Protein AF-A0A450W042-F1 (afdb_monomer_lite)

Foldseek 3Di:
DDDPDADFDQDPVRHTDPPRDDPPVDDDDPPADWDWDADPPGDIDTHHPVVVVVVVCVVCVPPDPVDDPPVVVVVVVVVVVVVVVVVD

Organism: NCBI:txid2126335

Radius of gyration: 20.65 Å; chains: 1; bounding box: 47×34×45 Å

Structure (mmCIF, N/CA/C/O backbone):
data_AF-A0A450W042-F1
#
_entry.id   AF-A0A450W042-F1
#
loop_
_atom_site.group_PDB
_atom_site.id
_atom_site.type_symbol
_atom_site.label_atom_id
_atom_site.label_alt_id
_atom_site.label_comp_id
_atom_site.label_asym_id
_atom_site.label_entity_id
_atom_site.label_seq_id
_atom_site.pdbx_PDB_ins_code
_atom_site.Cartn_x
_atom_site.Cartn_y
_a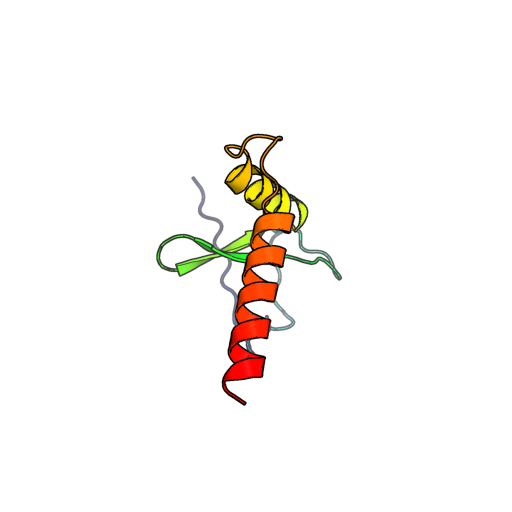tom_site.Cartn_z
_atom_site.occupancy
_atom_site.B_iso_or_equiv
_atom_site.auth_seq_id
_atom_site.auth_comp_id
_atom_site.auth_asym_id
_atom_site.auth_atom_id
_atom_site.pdbx_PDB_model_num
ATOM 1 N N . MET A 1 1 ? 13.022 10.231 -25.905 1.00 38.81 1 MET A N 1
ATOM 2 C CA . MET A 1 1 ? 12.472 9.403 -24.810 1.00 38.81 1 MET A CA 1
ATOM 3 C C . MET A 1 1 ? 12.032 8.086 -25.432 1.00 38.81 1 MET A C 1
ATOM 5 O O . MET A 1 1 ? 10.966 8.047 -26.029 1.00 38.81 1 MET A O 1
ATOM 9 N N . ALA A 1 2 ? 12.896 7.067 -25.448 1.00 42.84 2 ALA A N 1
ATOM 10 C CA . ALA A 1 2 ? 12.560 5.789 -26.077 1.00 42.84 2 ALA A CA 1
ATOM 11 C C . ALA A 1 2 ? 11.492 5.080 -25.234 1.00 42.84 2 ALA A C 1
ATOM 13 O O . ALA A 1 2 ? 11.678 4.859 -24.038 1.00 42.84 2 ALA A O 1
ATOM 14 N N . MET A 1 3 ? 10.347 4.794 -25.847 1.00 46.03 3 MET A N 1
ATOM 15 C CA . MET A 1 3 ? 9.234 4.121 -25.193 1.00 46.03 3 MET A CA 1
ATOM 16 C C . MET A 1 3 ? 9.480 2.613 -25.301 1.00 46.03 3 MET A C 1
ATOM 18 O O . MET A 1 3 ? 9.098 1.987 -26.283 1.00 46.03 3 MET A O 1
ATOM 22 N N . ASN A 1 4 ? 10.175 2.039 -24.316 1.00 60.72 4 ASN A N 1
ATOM 23 C CA . ASN A 1 4 ? 10.381 0.591 -24.220 1.00 60.72 4 ASN A CA 1
ATOM 24 C C . ASN A 1 4 ? 9.081 -0.074 -23.735 1.00 60.72 4 ASN A C 1
ATOM 26 O O . ASN A 1 4 ? 8.933 -0.398 -22.558 1.00 60.72 4 ASN A O 1
ATOM 30 N N . SER A 1 5 ? 8.106 -0.226 -24.631 1.00 60.97 5 SER A N 1
ATOM 31 C CA . SER A 1 5 ? 6.898 -1.017 -24.389 1.00 60.97 5 SER A CA 1
ATOM 32 C C . SER A 1 5 ? 7.164 -2.491 -24.687 1.00 60.97 5 SER A C 1
ATOM 34 O O . SER A 1 5 ? 7.699 -2.813 -25.745 1.00 60.97 5 SER A O 1
ATOM 36 N N . ILE A 1 6 ? 6.757 -3.379 -23.783 1.00 65.88 6 ILE A N 1
ATOM 37 C CA . ILE A 1 6 ? 6.802 -4.830 -23.986 1.00 65.88 6 ILE A CA 1
ATOM 38 C C . ILE A 1 6 ? 5.365 -5.301 -24.186 1.00 65.88 6 ILE A C 1
ATOM 40 O O . ILE A 1 6 ? 4.502 -5.017 -23.353 1.00 65.88 6 ILE A O 1
ATOM 44 N N . GLU A 1 7 ? 5.101 -5.996 -25.290 1.00 66.88 7 GLU A N 1
ATOM 45 C CA . GLU A 1 7 ? 3.813 -6.649 -25.505 1.00 66.88 7 GLU A CA 1
ATOM 46 C C . GLU A 1 7 ? 3.779 -7.956 -24.710 1.00 66.88 7 GLU A C 1
ATOM 48 O O . GLU A 1 7 ? 4.640 -8.822 -24.860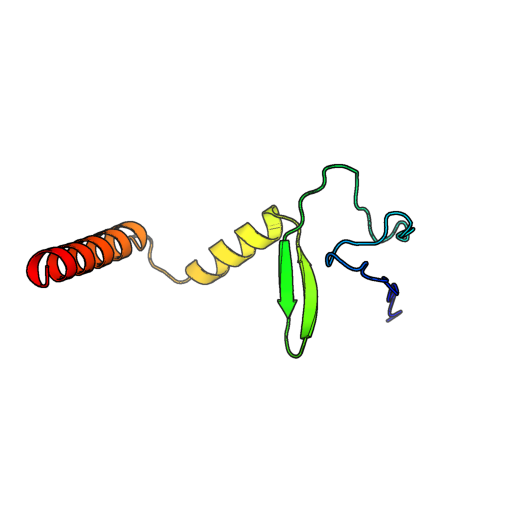 1.00 66.88 7 GLU A O 1
ATOM 53 N N . ILE A 1 8 ? 2.783 -8.086 -23.840 1.00 70.06 8 ILE A N 1
ATOM 54 C CA . ILE A 1 8 ? 2.612 -9.240 -22.967 1.00 70.06 8 ILE A CA 1
ATOM 55 C C . ILE A 1 8 ? 1.263 -9.871 -23.289 1.00 70.06 8 ILE A C 1
ATOM 57 O O . ILE A 1 8 ? 0.227 -9.210 -23.206 1.00 70.06 8 ILE A O 1
ATOM 61 N N . ARG A 1 9 ? 1.262 -11.166 -23.615 1.00 69.25 9 ARG A N 1
ATOM 62 C CA . ARG A 1 9 ? 0.027 -11.938 -23.783 1.00 69.25 9 ARG A CA 1
ATOM 63 C C . ARG A 1 9 ? -0.374 -12.577 -22.462 1.00 69.25 9 ARG A C 1
ATOM 65 O O . ARG A 1 9 ? 0.415 -13.271 -21.823 1.00 69.25 9 ARG A O 1
ATOM 72 N N . ILE A 1 10 ? -1.619 -12.335 -22.074 1.00 70.75 10 ILE A N 1
ATOM 73 C CA . ILE A 1 10 ? -2.217 -12.884 -20.863 1.00 70.75 10 ILE A CA 1
ATOM 74 C C . ILE A 1 10 ? -2.960 -14.173 -21.236 1.00 70.75 10 ILE A C 1
ATOM 76 O O . ILE A 1 10 ? -3.781 -14.173 -22.153 1.00 70.75 10 ILE A O 1
ATOM 80 N N . GLY A 1 11 ? -2.660 -15.271 -20.541 1.00 71.62 11 GLY A N 1
ATOM 81 C CA . GLY A 1 11 ? -3.327 -16.560 -20.732 1.00 71.62 11 GLY A CA 1
ATOM 82 C C . GLY A 1 11 ? -4.758 -16.583 -20.180 1.00 71.62 11 GLY A C 1
ATOM 83 O O . GLY A 1 11 ? -5.205 -15.657 -19.502 1.00 71.62 11 GLY A O 1
ATOM 84 N N . ALA A 1 12 ? -5.477 -17.685 -20.415 1.00 72.81 12 ALA A N 1
ATOM 85 C CA . ALA A 1 12 ? -6.897 -17.829 -20.061 1.00 72.81 12 ALA A CA 1
ATOM 86 C C . ALA A 1 12 ? -7.215 -17.570 -18.572 1.00 72.81 12 ALA A C 1
ATOM 88 O O . ALA A 1 12 ? -8.311 -17.128 -18.239 1.00 72.81 12 ALA A O 1
ATOM 89 N N . GLN A 1 13 ? -6.250 -17.794 -17.675 1.00 75.69 13 GLN A N 1
ATOM 90 C CA . GLN A 1 13 ? -6.409 -17.609 -16.228 1.00 75.69 13 GLN A CA 1
ATOM 91 C C . GLN A 1 13 ? -5.904 -16.252 -15.711 1.00 75.69 13 GLN A C 1
ATOM 93 O O . GLN A 1 13 ? -5.647 -16.108 -14.519 1.00 75.69 13 GLN A O 1
ATOM 98 N N . LYS A 1 14 ? -5.723 -15.253 -16.586 1.00 69.25 14 LYS A N 1
ATOM 99 C CA . LYS A 1 14 ? -5.117 -13.951 -16.238 1.00 69.25 14 LYS A CA 1
ATOM 100 C C . LYS A 1 14 ? -3.674 -14.040 -15.721 1.00 69.25 14 LYS A C 1
ATOM 102 O O . LYS A 1 14 ? -3.188 -13.121 -15.067 1.00 69.25 14 LYS A O 1
ATOM 107 N N . GLN A 1 15 ? -2.994 -15.135 -16.033 1.00 71.19 15 GLN A N 1
ATOM 108 C CA . GLN A 1 15 ? -1.579 -15.334 -15.745 1.00 71.19 15 GLN A CA 1
ATOM 109 C C . GLN A 1 15 ? -0.752 -14.870 -16.945 1.00 71.19 15 GLN A C 1
ATOM 111 O O . GLN A 1 15 ? -1.222 -14.910 -18.088 1.00 71.19 15 GLN A O 1
ATOM 116 N N . LEU A 1 16 ? 0.472 -14.413 -16.688 1.00 69.19 16 LEU A N 1
ATOM 117 C CA . LEU A 1 16 ? 1.449 -14.213 -17.754 1.00 69.19 16 LEU A CA 1
ATOM 118 C C . LEU A 1 16 ? 1.714 -15.574 -18.398 1.00 69.19 16 LEU A C 1
ATOM 120 O O . LEU A 1 16 ? 1.871 -16.556 -17.679 1.00 69.19 16 LEU A O 1
ATOM 124 N N . ALA A 1 17 ? 1.718 -15.651 -19.729 1.00 65.81 17 ALA A N 1
ATOM 125 C CA . ALA A 1 17 ? 2.146 -16.879 -20.387 1.00 65.81 17 ALA A CA 1
ATOM 126 C C . ALA A 1 17 ? 3.587 -17.208 -19.955 1.00 65.81 17 ALA A C 1
ATOM 128 O O . ALA A 1 17 ? 4.421 -16.305 -19.880 1.00 65.81 17 ALA A O 1
ATOM 129 N N . ASP A 1 18 ? 3.887 -18.486 -19.723 1.00 57.22 18 ASP A N 1
ATOM 130 C CA . ASP A 1 18 ? 5.180 -18.953 -19.188 1.00 57.22 18 ASP A CA 1
ATOM 131 C C . ASP A 1 18 ? 6.398 -18.562 -20.054 1.00 57.22 18 ASP A C 1
ATOM 133 O O . ASP A 1 18 ? 7.543 -18.689 -19.632 1.00 57.22 18 ASP A O 1
ATOM 137 N N . SER A 1 19 ? 6.172 -18.076 -21.280 1.00 58.03 19 SER A N 1
ATOM 138 C CA . SER A 1 19 ? 7.200 -17.716 -22.266 1.00 58.03 19 SER A CA 1
ATOM 139 C C . SER A 1 19 ? 7.278 -16.214 -22.565 1.00 58.03 19 SER A C 1
ATOM 141 O O . SER A 1 19 ? 7.469 -15.815 -23.714 1.00 58.03 19 SER A O 1
ATOM 143 N N . VAL A 1 20 ? 7.130 -15.354 -21.556 1.00 65.75 20 VAL A N 1
ATOM 144 C CA . VAL A 1 20 ? 7.438 -13.924 -21.711 1.00 65.75 20 VAL A CA 1
ATOM 145 C C . VAL A 1 20 ? 8.924 -13.700 -21.432 1.00 65.75 20 VAL A C 1
ATOM 147 O O . VAL A 1 20 ? 9.360 -13.698 -20.284 1.00 65.75 20 VAL A O 1
ATOM 150 N N . VAL A 1 21 ? 9.710 -13.484 -22.489 1.00 68.00 21 VAL A N 1
ATOM 151 C CA . VAL A 1 21 ? 11.100 -13.028 -22.353 1.00 68.00 21 VAL A CA 1
ATOM 152 C C . VAL A 1 21 ? 11.083 -11.522 -22.120 1.00 68.00 21 VAL A C 1
ATOM 154 O O . VAL A 1 21 ? 10.814 -10.739 -23.032 1.00 68.00 21 VAL A O 1
ATOM 157 N N . LEU A 1 22 ? 11.343 -11.114 -20.880 1.00 72.31 22 LEU A N 1
ATOM 158 C CA . LEU A 1 22 ? 11.448 -9.706 -20.520 1.00 72.31 22 LEU A CA 1
ATOM 159 C C . LEU A 1 22 ? 12.854 -9.184 -20.877 1.00 72.31 22 LEU A C 1
ATOM 161 O O . LEU A 1 22 ? 13.843 -9.885 -20.658 1.00 72.31 22 LEU A O 1
ATOM 165 N N . PRO A 1 23 ? 12.984 -7.965 -21.434 1.00 71.06 23 PRO A N 1
ATOM 166 C CA . PRO A 1 23 ? 14.278 -7.327 -21.648 1.00 71.06 23 PRO A CA 1
ATOM 167 C C . PRO A 1 23 ? 15.040 -7.172 -20.329 1.00 71.06 23 PRO A C 1
ATOM 169 O O . PRO A 1 23 ? 14.425 -6.976 -19.285 1.00 71.06 23 PRO A O 1
ATOM 172 N N . GLN A 1 24 ? 16.375 -7.119 -20.380 1.00 70.12 24 GLN A N 1
ATOM 173 C CA . GLN A 1 24 ? 17.217 -6.884 -19.191 1.00 70.12 24 GLN A CA 1
ATOM 174 C C . GLN A 1 24 ? 16.842 -5.613 -18.409 1.00 70.12 24 GLN A C 1
ATOM 176 O O . GLN A 1 24 ? 17.026 -5.548 -17.199 1.00 70.12 24 GLN A O 1
ATOM 181 N N . ALA A 1 25 ? 16.275 -4.609 -19.087 1.00 68.69 25 ALA A N 1
ATOM 182 C CA . ALA A 1 25 ? 15.762 -3.388 -18.464 1.00 68.69 25 ALA A CA 1
ATOM 183 C C . ALA A 1 25 ? 14.536 -3.620 -17.555 1.00 68.69 25 ALA A C 1
ATOM 185 O O . ALA A 1 25 ? 14.106 -2.701 -16.860 1.00 68.69 25 ALA A O 1
ATOM 186 N N . PHE A 1 26 ? 13.970 -4.826 -17.557 1.00 72.56 26 PHE A N 1
ATOM 187 C CA . PHE A 1 26 ? 12.844 -5.234 -16.732 1.00 72.56 26 PHE A CA 1
ATOM 188 C C . PHE A 1 26 ? 13.233 -6.452 -15.870 1.00 72.56 26 PHE A C 1
ATOM 190 O O . PHE A 1 26 ? 12.756 -7.563 -16.110 1.00 72.56 26 PHE A O 1
ATOM 197 N N . PRO A 1 27 ? 14.132 -6.262 -14.882 1.00 71.00 27 PRO A N 1
ATOM 198 C CA . PRO A 1 27 ? 14.642 -7.345 -14.051 1.00 71.00 27 PRO A CA 1
ATOM 199 C C . PRO A 1 27 ? 13.545 -7.826 -13.094 1.00 71.00 27 PRO A C 1
ATOM 201 O O . PRO A 1 27 ? 13.260 -7.206 -12.062 1.00 71.00 27 PRO A O 1
ATOM 204 N N . LEU A 1 28 ? 12.900 -8.922 -13.481 1.00 77.19 28 LEU A N 1
ATOM 205 C CA . LEU A 1 28 ? 12.094 -9.759 -12.606 1.00 77.19 28 LEU A CA 1
ATOM 206 C C . LEU A 1 28 ? 12.823 -11.086 -12.433 1.00 77.19 28 LEU A C 1
ATOM 208 O O . LEU A 1 28 ? 13.139 -11.754 -13.416 1.00 77.19 28 LEU A O 1
ATOM 212 N N . GLU A 1 29 ? 13.079 -11.454 -11.188 1.00 76.06 29 GLU A N 1
ATOM 213 C CA . GLU A 1 29 ? 13.663 -12.738 -10.825 1.00 76.06 29 GLU A CA 1
ATOM 214 C C . GLU A 1 29 ? 12.577 -13.719 -10.375 1.00 76.06 29 GLU A C 1
ATOM 216 O O . GLU A 1 29 ? 11.463 -13.343 -9.997 1.00 76.06 29 GLU A O 1
ATOM 221 N N . GLN A 1 30 ? 12.883 -15.014 -10.413 1.00 73.69 30 GLN A N 1
ATOM 222 C CA . GLN A 1 30 ? 11.968 -16.017 -9.883 1.00 73.69 30 GLN A CA 1
ATOM 223 C C . GLN A 1 30 ? 11.730 -15.768 -8.385 1.00 73.69 30 GLN A C 1
ATOM 225 O O . GLN A 1 30 ? 12.672 -15.629 -7.612 1.00 73.69 30 GLN A O 1
ATOM 230 N N . GLY A 1 31 ? 10.461 -15.734 -7.972 1.00 76.75 31 GLY A N 1
ATOM 231 C CA . GLY A 1 31 ? 10.076 -15.448 -6.585 1.00 76.75 31 GLY A CA 1
ATOM 232 C C . GLY A 1 31 ? 9.919 -13.958 -6.261 1.00 76.75 31 GLY A C 1
ATOM 233 O O . GLY A 1 31 ? 9.515 -13.628 -5.146 1.00 76.75 31 GLY A O 1
ATOM 234 N N . ASP A 1 32 ? 10.164 -13.057 -7.218 1.00 80.81 32 ASP A N 1
ATOM 235 C CA . ASP A 1 32 ? 9.898 -11.635 -7.031 1.00 80.81 32 ASP A CA 1
ATOM 236 C C . ASP A 1 32 ? 8.407 -11.347 -6.808 1.00 80.81 32 ASP A C 1
ATOM 238 O O . ASP A 1 32 ? 7.546 -11.659 -7.632 1.00 80.81 32 ASP A O 1
ATOM 242 N N . CYS A 1 33 ? 8.106 -10.634 -5.723 1.00 79.62 33 CYS A N 1
ATOM 243 C CA . CYS A 1 33 ? 6.776 -10.094 -5.462 1.00 79.62 33 CYS A CA 1
ATOM 244 C C . CYS A 1 33 ? 6.692 -8.646 -5.963 1.00 79.62 33 CYS A C 1
ATOM 246 O O . CYS A 1 33 ? 7.485 -7.784 -5.567 1.00 79.62 33 CYS A O 1
ATOM 248 N N . ARG A 1 34 ? 5.707 -8.359 -6.819 1.00 85.62 34 ARG A N 1
ATOM 249 C CA . ARG A 1 34 ? 5.396 -7.006 -7.302 1.00 85.62 34 ARG A CA 1
ATOM 250 C C . ARG A 1 34 ? 3.938 -6.670 -7.033 1.00 85.62 34 ARG A C 1
ATOM 252 O O . ARG A 1 34 ? 3.068 -7.535 -7.085 1.00 85.62 34 ARG A O 1
ATOM 259 N N . VAL A 1 35 ? 3.675 -5.400 -6.757 1.00 86.00 35 VAL A N 1
ATOM 260 C CA . VAL A 1 35 ? 2.326 -4.887 -6.520 1.00 86.00 35 VAL A CA 1
ATOM 261 C C . VAL A 1 35 ? 1.826 -4.235 -7.800 1.00 86.00 35 VAL A C 1
ATOM 263 O O . VAL A 1 35 ? 2.377 -3.229 -8.245 1.00 86.00 35 VAL A O 1
ATOM 266 N N . ALA A 1 36 ? 0.776 -4.800 -8.392 1.00 86.44 36 ALA A N 1
ATOM 267 C CA . ALA A 1 36 ? 0.117 -4.216 -9.551 1.00 86.44 36 ALA A CA 1
ATOM 268 C C . ALA A 1 36 ? -0.874 -3.130 -9.123 1.00 86.44 36 ALA A C 1
ATOM 270 O O . ALA A 1 36 ? -1.700 -3.336 -8.233 1.00 86.44 36 ALA A O 1
ATOM 271 N N . ARG A 1 37 ? -0.836 -1.980 -9.795 1.00 84.69 37 ARG A N 1
ATOM 272 C CA . ARG A 1 37 ? -1.845 -0.927 -9.640 1.00 84.69 37 ARG A CA 1
ATOM 273 C C . ARG A 1 37 ? -2.140 -0.247 -10.961 1.00 84.69 37 ARG A C 1
ATOM 275 O O . ARG A 1 37 ? -1.316 -0.246 -11.868 1.00 84.69 37 ARG A O 1
ATOM 282 N N . ARG A 1 38 ? -3.285 0.420 -11.032 1.00 87.19 38 ARG A N 1
ATOM 283 C CA . ARG A 1 38 ? -3.646 1.283 -12.156 1.00 87.19 38 ARG A CA 1
ATOM 284 C C . ARG A 1 38 ? -3.160 2.712 -11.906 1.00 87.19 38 ARG A C 1
ATOM 286 O O . ARG A 1 38 ? -3.356 3.251 -10.818 1.00 87.19 38 ARG A O 1
ATOM 293 N N . VAL A 1 39 ? -2.558 3.330 -12.917 1.00 82.62 39 VAL A N 1
ATOM 294 C CA . VAL A 1 39 ? -2.223 4.760 -12.946 1.00 82.62 39 VAL A CA 1
ATOM 295 C C . VAL A 1 39 ? -2.989 5.421 -14.092 1.00 82.62 39 VAL A C 1
ATOM 297 O O . VAL A 1 39 ? -2.938 4.957 -15.233 1.00 82.62 39 VAL A O 1
ATOM 300 N N . GLY A 1 40 ? -3.727 6.490 -13.773 1.00 82.00 40 GLY A N 1
ATOM 301 C CA . GLY A 1 40 ? -4.573 7.210 -14.727 1.00 82.00 40 GLY A CA 1
ATOM 302 C C . GLY A 1 40 ? -5.592 6.305 -15.428 1.00 82.00 40 GLY A C 1
ATOM 303 O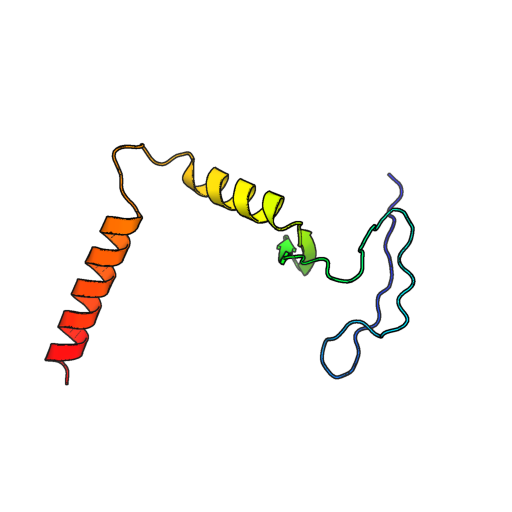 O . GLY A 1 40 ? -6.116 5.344 -14.855 1.00 82.00 40 GLY A O 1
ATOM 304 N N . GLU A 1 41 ? -5.838 6.573 -16.707 1.00 79.25 41 GLU A N 1
ATOM 305 C CA . GLU A 1 41 ? -6.887 5.915 -17.492 1.00 79.25 41 GLU A CA 1
ATOM 306 C C . GLU A 1 41 ? -6.568 4.480 -17.945 1.00 79.25 41 GLU A C 1
ATOM 308 O O . GLU A 1 41 ? -7.133 4.000 -18.917 1.00 79.25 41 GLU A O 1
ATOM 313 N N . GLY A 1 42 ? -5.749 3.727 -17.206 1.00 72.62 42 GLY A N 1
ATOM 314 C CA . GLY A 1 42 ? -5.638 2.277 -17.432 1.00 72.62 42 GLY A CA 1
ATOM 315 C C . GLY A 1 42 ? -4.238 1.752 -17.664 1.00 72.62 42 GLY A C 1
ATOM 316 O O . GLY A 1 42 ? -4.103 0.640 -18.159 1.00 72.62 42 GLY A O 1
ATOM 317 N N . ARG A 1 43 ? -3.195 2.502 -17.297 1.00 77.94 43 ARG A N 1
ATOM 318 C CA . ARG A 1 43 ? -1.828 1.987 -17.383 1.00 77.94 43 ARG A CA 1
ATOM 319 C C . ARG A 1 43 ? -1.517 1.180 -16.122 1.00 77.94 43 ARG A C 1
ATOM 321 O O . ARG A 1 43 ? -1.478 1.776 -15.041 1.00 77.94 43 ARG A O 1
ATOM 328 N N . PRO A 1 44 ? -1.345 -0.151 -16.210 1.00 79.75 44 PRO A N 1
ATOM 329 C CA . PRO A 1 44 ? -0.860 -0.917 -15.079 1.00 79.75 44 PRO A CA 1
ATOM 330 C C . PRO A 1 44 ? 0.604 -0.556 -14.817 1.00 79.75 44 PRO A C 1
ATOM 332 O O . PRO A 1 44 ? 1.406 -0.444 -15.742 1.00 79.75 44 PRO A O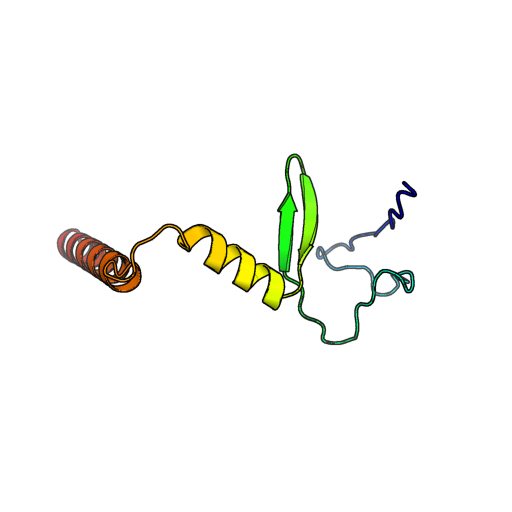 1
ATOM 335 N N . VAL A 1 45 ? 0.944 -0.374 -13.548 1.00 84.81 45 VAL A N 1
ATOM 336 C CA . VAL A 1 45 ? 2.317 -0.218 -13.067 1.00 84.81 45 VAL A CA 1
ATOM 337 C C . VAL A 1 45 ? 2.578 -1.320 -12.051 1.00 84.81 45 VAL A C 1
ATOM 339 O O . VAL A 1 45 ? 1.713 -1.620 -11.224 1.00 84.81 45 VAL A O 1
ATOM 342 N N . LEU A 1 46 ? 3.756 -1.932 -12.147 1.00 84.44 46 LEU A N 1
ATOM 343 C CA . LEU A 1 46 ? 4.243 -2.935 -11.209 1.00 84.44 46 LEU A CA 1
ATOM 344 C C . LEU A 1 46 ? 5.271 -2.276 -10.293 1.00 84.44 46 LEU A C 1
ATOM 346 O O . LEU A 1 46 ? 6.384 -1.973 -10.718 1.00 84.44 46 LEU A O 1
ATOM 350 N N . ASP A 1 47 ? 4.892 -2.060 -9.040 1.00 86.75 47 ASP A N 1
ATOM 351 C CA . ASP A 1 47 ? 5.790 -1.517 -8.028 1.00 86.75 47 ASP A CA 1
ATOM 352 C C . ASP A 1 47 ? 6.519 -2.649 -7.303 1.00 86.75 47 ASP A C 1
ATOM 354 O O . ASP A 1 47 ? 5.961 -3.726 -7.057 1.00 86.75 47 ASP A O 1
ATOM 358 N N . ARG A 1 48 ? 7.752 -2.382 -6.866 1.00 87.56 48 ARG A N 1
ATOM 359 C CA . ARG A 1 48 ? 8.334 -3.161 -5.769 1.00 87.56 48 ARG A CA 1
ATOM 360 C C . ARG A 1 48 ? 7.549 -2.902 -4.485 1.00 87.56 48 ARG A C 1
ATOM 362 O O . ARG A 1 48 ? 6.959 -1.832 -4.310 1.00 87.56 48 ARG A O 1
ATOM 369 N N . ARG A 1 49 ? 7.554 -3.873 -3.573 1.00 87.81 49 ARG A N 1
ATOM 370 C CA . ARG A 1 49 ? 6.819 -3.770 -2.307 1.00 87.81 49 ARG A CA 1
ATOM 371 C C . ARG A 1 49 ? 7.266 -2.550 -1.504 1.00 87.81 49 ARG A C 1
ATOM 373 O O . ARG A 1 49 ? 6.415 -1.816 -1.013 1.00 87.81 49 ARG A O 1
ATOM 380 N N . GLU A 1 50 ? 8.570 -2.313 -1.416 1.00 89.25 50 GLU A N 1
ATOM 381 C CA . GLU A 1 50 ? 9.151 -1.182 -0.677 1.00 89.25 50 GLU A CA 1
ATOM 382 C C . GLU A 1 50 ? 8.596 0.157 -1.182 1.00 89.25 50 GLU A C 1
ATOM 384 O O . GLU A 1 50 ? 8.132 0.976 -0.395 1.00 89.25 50 GLU A O 1
ATOM 389 N N . ILE A 1 51 ? 8.536 0.337 -2.506 1.00 90.00 51 ILE A N 1
ATOM 390 C CA . ILE A 1 51 ? 8.002 1.552 -3.138 1.00 90.00 51 ILE A CA 1
ATOM 391 C C . ILE A 1 51 ? 6.510 1.723 -2.840 1.00 90.00 51 ILE A C 1
ATOM 393 O O . ILE A 1 51 ? 6.050 2.833 -2.559 1.00 90.00 51 ILE A O 1
ATOM 397 N N . ALA A 1 52 ? 5.745 0.629 -2.866 1.00 89.94 52 ALA A N 1
ATOM 398 C CA . ALA A 1 52 ? 4.331 0.667 -2.514 1.00 89.94 52 ALA A CA 1
ATOM 399 C C . ALA A 1 52 ? 4.118 1.087 -1.047 1.00 89.94 52 ALA A C 1
ATOM 401 O O . ALA A 1 52 ? 3.224 1.892 -0.778 1.00 89.94 52 ALA A O 1
ATOM 402 N N . VAL A 1 53 ? 4.957 0.596 -0.127 1.00 91.75 53 VAL A N 1
ATOM 403 C CA . VAL A 1 53 ? 4.928 0.962 1.299 1.00 91.75 53 VAL A CA 1
ATOM 404 C C . VAL A 1 53 ? 5.310 2.425 1.499 1.00 91.75 53 VAL A C 1
ATOM 406 O O . VAL A 1 53 ? 4.550 3.156 2.128 1.00 91.75 53 VAL A O 1
ATOM 409 N N . THR A 1 54 ? 6.420 2.888 0.922 1.00 93.19 54 THR A N 1
ATOM 410 C CA . THR A 1 54 ? 6.849 4.291 1.037 1.00 93.19 54 THR A CA 1
ATOM 411 C C . THR A 1 54 ? 5.792 5.243 0.494 1.00 93.19 54 THR A C 1
ATOM 413 O O . THR A 1 54 ? 5.481 6.252 1.121 1.00 93.19 54 THR A O 1
ATOM 416 N N . ARG A 1 55 ? 5.166 4.916 -0.642 1.00 91.38 55 ARG A N 1
ATOM 417 C CA . ARG A 1 55 ? 4.054 5.721 -1.157 1.00 91.38 55 ARG A CA 1
ATOM 418 C C . ARG A 1 55 ? 2.894 5.772 -0.167 1.00 91.38 55 ARG A C 1
ATOM 420 O O . ARG A 1 55 ? 2.324 6.841 0.020 1.00 91.38 55 ARG A O 1
ATOM 427 N N . LEU A 1 56 ? 2.525 4.637 0.427 1.00 90.88 56 LEU A N 1
ATOM 428 C CA . LEU A 1 56 ? 1.446 4.591 1.411 1.00 90.88 56 LEU A CA 1
ATOM 429 C C . LEU A 1 56 ? 1.779 5.459 2.628 1.00 90.88 56 LEU A C 1
ATOM 431 O O . LEU A 1 56 ? 0.947 6.253 3.044 1.00 90.88 56 LEU A O 1
ATOM 435 N N . GLN A 1 57 ? 3.005 5.372 3.141 1.00 92.38 57 GLN A N 1
ATOM 436 C CA . GLN A 1 57 ? 3.482 6.222 4.233 1.00 92.38 57 GLN A CA 1
ATOM 437 C C . GLN A 1 57 ? 3.406 7.708 3.864 1.00 92.38 57 GLN A C 1
ATOM 439 O O . GLN A 1 57 ? 2.884 8.504 4.636 1.00 92.38 57 GLN A O 1
ATOM 444 N N . ASN A 1 58 ? 3.828 8.075 2.651 1.00 94.44 58 ASN A N 1
ATOM 445 C CA . ASN A 1 58 ? 3.767 9.456 2.170 1.00 94.44 58 ASN A CA 1
ATOM 446 C C . ASN A 1 58 ? 2.335 9.999 2.072 1.00 94.44 58 ASN A C 1
ATOM 448 O O . ASN A 1 58 ? 2.128 11.188 2.295 1.00 94.44 58 ASN A O 1
ATOM 452 N N . LEU A 1 59 ? 1.341 9.154 1.770 1.00 92.00 59 LEU A N 1
ATOM 453 C CA . LEU A 1 59 ? -0.063 9.581 1.766 1.00 92.00 59 LEU A CA 1
ATOM 454 C C . LEU A 1 59 ? -0.517 10.047 3.151 1.00 92.00 59 LEU A C 1
ATOM 456 O O . LEU A 1 59 ? -1.295 10.990 3.237 1.00 92.00 59 LEU A O 1
ATOM 460 N N . PHE A 1 60 ? -0.004 9.434 4.216 1.00 92.44 60 PHE A N 1
ATOM 461 C CA . PHE A 1 60 ? -0.357 9.765 5.597 1.00 92.44 60 PHE A CA 1
ATOM 462 C C . PHE A 1 60 ? 0.650 10.694 6.284 1.00 92.44 60 PHE A C 1
ATOM 464 O O . PHE A 1 60 ? 0.430 11.087 7.421 1.00 92.44 60 PHE A O 1
ATOM 471 N N . ALA A 1 61 ? 1.721 11.106 5.601 1.00 92.38 61 ALA A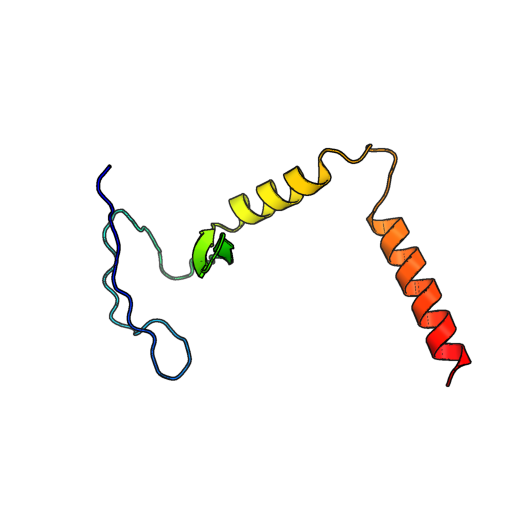 N 1
ATOM 472 C CA . ALA A 1 61 ? 2.774 11.942 6.186 1.00 92.38 61 ALA A CA 1
ATOM 473 C C . ALA A 1 61 ? 2.297 13.338 6.631 1.00 92.38 61 ALA A C 1
ATOM 475 O O . ALA A 1 61 ? 2.990 14.012 7.383 1.00 92.38 61 ALA A O 1
ATOM 476 N N . HIS A 1 62 ? 1.125 13.780 6.167 1.00 93.44 62 HIS A N 1
ATOM 477 C CA . HIS A 1 62 ? 0.504 15.040 6.579 1.00 93.44 62 HIS A CA 1
ATOM 478 C C . HIS A 1 62 ? -0.227 14.949 7.930 1.00 93.44 62 HIS A C 1
ATOM 480 O O . HIS A 1 62 ? -0.715 15.964 8.424 1.00 93.44 62 HIS A O 1
ATOM 486 N N . ILE A 1 63 ? -0.352 13.750 8.502 1.00 91.88 63 ILE A N 1
ATOM 487 C CA . ILE A 1 63 ? -1.092 13.518 9.740 1.00 91.88 63 ILE A CA 1
ATOM 488 C C . ILE A 1 63 ? -0.159 13.751 10.936 1.00 91.88 63 ILE A C 1
ATOM 490 O O . ILE A 1 63 ? 0.940 13.193 10.951 1.00 91.88 63 ILE A O 1
ATOM 494 N N . PRO A 1 64 ? -0.570 14.562 11.931 1.00 93.19 64 PRO A N 1
ATOM 495 C CA . PRO A 1 64 ? 0.225 14.802 13.133 1.00 93.19 64 PRO A CA 1
ATOM 496 C C . PRO A 1 64 ? 0.513 13.513 13.913 1.00 93.19 64 PRO A C 1
ATOM 498 O O . PRO A 1 64 ? -0.327 12.615 13.964 1.00 93.19 64 PRO A O 1
ATOM 501 N N . SER A 1 65 ? 1.671 13.438 14.573 1.00 87.88 65 SER A N 1
ATOM 502 C CA . SER A 1 65 ? 2.087 12.271 15.370 1.00 87.88 65 SER A CA 1
ATOM 503 C C . SER A 1 65 ? 1.169 11.964 16.551 1.00 87.88 65 SER A C 1
ATOM 505 O O . SER A 1 65 ? 1.143 10.838 17.041 1.00 87.88 65 SER A O 1
ATOM 507 N N . GLU A 1 66 ? 0.423 12.962 17.015 1.00 93.19 66 GLU A N 1
ATOM 508 C CA . GLU A 1 66 ? -0.508 12.860 18.135 1.00 93.19 66 GLU A CA 1
ATOM 509 C C . GLU A 1 66 ? -1.821 12.170 17.729 1.00 93.19 66 GLU A C 1
ATOM 511 O O . GLU A 1 66 ? -2.607 11.783 18.593 1.00 93.19 66 GLU A O 1
ATOM 516 N N . VAL A 1 67 ? -2.066 12.012 16.422 1.00 91.31 67 VAL A N 1
ATOM 517 C CA . VAL A 1 67 ? -3.276 11.401 15.866 1.00 91.31 67 VAL A CA 1
ATOM 518 C C . VAL A 1 67 ? -3.016 9.930 15.539 1.00 91.31 67 VAL A C 1
ATOM 520 O O . VAL A 1 67 ? -2.216 9.591 14.667 1.00 91.31 67 VAL A O 1
ATOM 523 N N . SER A 1 68 ? -3.737 9.033 16.215 1.00 91.81 68 SER A N 1
ATOM 524 C CA . SER A 1 68 ? -3.669 7.588 15.977 1.00 91.81 68 SER A CA 1
ATOM 525 C C . SER A 1 68 ? -4.818 7.126 15.083 1.00 91.81 68 SER A C 1
ATOM 527 O O . SER A 1 68 ? -5.907 6.792 15.552 1.00 91.81 68 SER A O 1
ATOM 529 N N . LEU A 1 69 ? -4.552 7.026 13.777 1.00 90.88 69 LEU A N 1
ATOM 530 C CA . LEU A 1 69 ? -5.507 6.456 12.815 1.00 90.88 69 LEU A CA 1
ATOM 531 C C . LEU A 1 69 ? -5.920 5.016 13.158 1.00 90.88 69 LEU A C 1
ATOM 533 O O . LEU A 1 69 ? -7.013 4.575 12.806 1.00 90.88 69 LEU A O 1
ATOM 537 N N . VAL A 1 70 ? -5.037 4.268 13.825 1.00 92.94 70 VAL A N 1
ATOM 538 C CA . VAL A 1 70 ? -5.321 2.897 14.260 1.00 92.94 70 VAL A CA 1
ATOM 539 C C . VAL A 1 70 ? -6.414 2.900 15.322 1.00 92.94 70 VAL A C 1
ATOM 541 O O . VAL A 1 70 ? -7.380 2.147 15.201 1.00 92.94 70 VAL A O 1
ATOM 544 N N . ASP A 1 71 ? -6.292 3.760 16.332 1.00 95.25 71 ASP A N 1
ATOM 545 C CA . ASP A 1 71 ? -7.278 3.838 17.409 1.00 95.25 71 ASP A CA 1
ATOM 546 C C . ASP A 1 71 ? -8.619 4.369 16.902 1.00 95.25 71 ASP A C 1
ATOM 548 O O . ASP A 1 71 ? -9.666 3.841 17.283 1.00 95.25 71 ASP A O 1
ATOM 552 N N . GLU A 1 72 ? -8.597 5.343 15.987 1.00 93.12 72 GLU A N 1
ATOM 553 C CA . GLU A 1 72 ? -9.801 5.830 15.306 1.00 93.12 72 GLU A CA 1
ATOM 554 C C . GLU A 1 72 ? -10.525 4.699 14.564 1.00 93.12 72 GLU A C 1
ATOM 556 O O . GLU A 1 72 ? -11.721 4.479 14.787 1.00 93.12 72 GLU A O 1
ATOM 561 N N . LEU A 1 73 ? -9.798 3.917 13.757 1.00 94.88 73 LEU A N 1
ATOM 562 C CA . LEU A 1 73 ? -10.367 2.797 13.006 1.00 94.88 73 LEU A CA 1
ATOM 563 C C . LEU A 1 73 ? -10.907 1.697 13.930 1.00 94.88 73 LEU A C 1
ATOM 565 O O . LEU A 1 73 ? -11.982 1.145 13.689 1.00 94.88 73 LEU A O 1
ATOM 569 N N . ILE A 1 74 ? -10.186 1.362 15.004 1.00 96.38 74 ILE A N 1
ATOM 570 C CA . ILE A 1 74 ? -10.642 0.370 15.988 1.00 96.38 74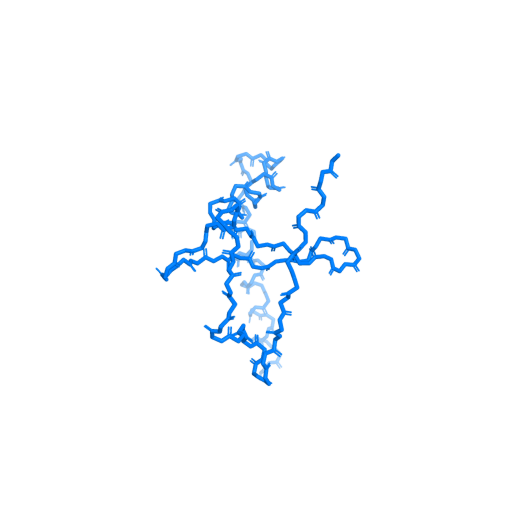 ILE A CA 1
ATOM 571 C C . ILE A 1 74 ? -11.919 0.858 16.678 1.00 96.38 74 ILE A C 1
ATOM 573 O O . ILE A 1 74 ? -12.857 0.075 16.861 1.00 96.38 74 ILE A O 1
ATOM 577 N N . ALA A 1 75 ? -11.979 2.136 17.058 1.00 96.00 75 ALA A N 1
ATOM 578 C CA . ALA A 1 75 ? -13.157 2.720 17.683 1.00 96.00 75 ALA A CA 1
ATOM 579 C C . ALA A 1 75 ? -14.368 2.696 16.740 1.00 96.00 75 ALA A C 1
ATOM 581 O O . ALA A 1 75 ? -15.464 2.333 17.171 1.00 96.00 75 ALA A O 1
ATOM 582 N N . GLU A 1 76 ? -14.179 3.027 15.461 1.00 95.12 76 GLU A N 1
ATOM 583 C CA . GLU A 1 76 ? -15.218 2.930 14.433 1.00 95.12 76 GLU A CA 1
ATOM 584 C C . GLU A 1 76 ? -15.715 1.488 14.272 1.00 95.12 76 GLU A C 1
ATOM 586 O O . GLU A 1 76 ? -16.910 1.228 14.413 1.00 95.12 76 GLU A O 1
ATOM 591 N N . ARG A 1 77 ? -14.804 0.522 14.100 1.00 96.88 77 ARG A N 1
ATOM 592 C CA . ARG A 1 77 ? -15.155 -0.901 13.956 1.00 96.88 77 ARG A CA 1
ATOM 593 C C . ARG A 1 77 ? -15.910 -1.455 15.157 1.00 96.88 77 ARG A C 1
ATOM 595 O O . ARG A 1 77 ? -16.830 -2.248 14.986 1.00 96.88 77 ARG A O 1
ATOM 602 N N . ARG A 1 78 ? -15.549 -1.039 16.373 1.00 95.69 78 ARG A N 1
ATOM 603 C CA . ARG A 1 78 ? -16.267 -1.434 17.594 1.00 95.69 78 ARG A CA 1
ATOM 604 C C . ARG A 1 78 ? -17.675 -0.843 17.649 1.00 95.69 78 ARG A C 1
ATOM 606 O O . ARG A 1 78 ? -18.594 -1.541 18.068 1.00 95.69 78 ARG A O 1
ATOM 613 N N . LYS A 1 79 ? -17.855 0.415 17.230 1.00 95.00 79 LYS A N 1
ATOM 614 C CA . LYS A 1 79 ? -19.185 1.044 17.143 1.00 95.00 79 LYS A CA 1
ATOM 615 C C . LYS A 1 79 ? -20.068 0.328 16.123 1.00 95.00 79 LYS A C 1
ATOM 617 O O . LYS A 1 79 ? -21.229 0.073 16.428 1.00 95.00 79 LYS A O 1
ATOM 622 N N . GLU A 1 80 ? -19.513 -0.014 14.963 1.00 93.50 80 GLU A N 1
ATOM 623 C CA . GLU A 1 80 ? -20.211 -0.765 13.914 1.00 93.50 80 GLU A CA 1
ATOM 624 C C . GLU A 1 80 ? -20.646 -2.145 14.429 1.00 93.50 80 GLU A C 1
ATOM 626 O O . GLU A 1 80 ? -21.831 -2.464 14.421 1.00 93.50 80 GLU A O 1
ATOM 631 N N . ALA A 1 81 ? -19.721 -2.910 15.019 1.00 95.06 81 ALA A N 1
ATOM 632 C CA . ALA A 1 81 ? -20.017 -4.226 15.588 1.00 95.06 81 ALA A CA 1
ATOM 633 C C . ALA A 1 81 ? -21.095 -4.173 16.690 1.00 95.06 81 ALA A C 1
ATOM 635 O O . ALA A 1 81 ? -21.928 -5.071 16.801 1.00 95.06 81 ALA A O 1
ATOM 636 N N . ALA A 1 82 ? -21.112 -3.110 17.502 1.00 94.75 82 ALA A N 1
ATOM 637 C CA . ALA A 1 82 ? -22.144 -2.910 18.516 1.00 94.75 82 ALA A CA 1
ATOM 638 C C . ALA A 1 82 ? -23.525 -2.586 17.918 1.00 94.75 82 ALA A C 1
ATOM 640 O O . ALA A 1 82 ? -24.531 -2.902 18.547 1.00 94.75 82 ALA A O 1
ATOM 641 N N . ARG A 1 83 ? -23.597 -1.958 16.736 1.00 93.81 83 ARG A N 1
ATOM 642 C CA . ARG A 1 83 ? -24.862 -1.763 16.006 1.00 93.81 83 ARG A CA 1
ATOM 643 C C . ARG A 1 83 ? -25.357 -3.083 15.430 1.00 93.81 83 ARG A C 1
ATOM 645 O O . ARG A 1 83 ? -26.479 -3.474 15.723 1.00 93.81 83 ARG A O 1
ATOM 652 N N . GLU A 1 84 ? -24.486 -3.813 14.736 1.00 92.00 84 GLU A N 1
ATOM 653 C CA . GLU A 1 84 ? -24.812 -5.128 14.166 1.00 92.00 84 GLU A CA 1
ATOM 654 C C . GLU A 1 84 ? -25.323 -6.117 15.225 1.00 92.00 84 GLU A C 1
ATOM 656 O O . GLU A 1 84 ? -26.241 -6.889 14.965 1.00 92.00 84 GLU A O 1
ATOM 661 N N . ALA A 1 85 ? -24.762 -6.083 16.438 1.00 91.12 85 ALA A N 1
ATOM 662 C CA . ALA A 1 85 ? -25.209 -6.925 17.548 1.00 91.12 85 ALA A CA 1
ATOM 663 C C . ALA A 1 85 ? -26.571 -6.519 18.145 1.00 91.12 85 ALA A C 1
ATOM 665 O O . ALA A 1 85 ? -27.168 -7.321 18.855 1.00 91.12 85 ALA A O 1
ATOM 666 N N . ARG A 1 86 ? -27.044 -5.285 17.916 1.00 84.94 86 ARG A N 1
ATOM 667 C CA . ARG A 1 86 ? -28.356 -4.793 18.384 1.00 84.94 86 ARG A CA 1
ATOM 668 C C . ARG A 1 86 ? -29.466 -5.018 17.361 1.00 84.94 86 ARG A C 1
ATOM 670 O O . ARG A 1 86 ? -30.620 -5.120 17.762 1.00 84.94 86 ARG A O 1
ATOM 677 N N . ASP A 1 87 ? -29.111 -5.094 16.082 1.00 79.19 87 ASP A N 1
ATOM 678 C CA . ASP A 1 87 ? -30.039 -5.322 14.967 1.00 79.19 87 ASP A CA 1
ATOM 679 C C . ASP A 1 87 ? -30.268 -6.823 14.674 1.00 79.19 87 ASP A C 1
ATOM 681 O O . ASP A 1 87 ? -30.955 -7.174 13.712 1.00 79.19 87 ASP A O 1
ATOM 685 N N . LYS A 1 88 ? -29.693 -7.712 15.496 1.00 58.41 88 LYS A N 1
ATOM 686 C CA . LYS A 1 88 ? -29.749 -9.174 15.382 1.00 58.41 88 LYS A CA 1
ATOM 687 C C . LYS A 1 88 ? -30.465 -9.796 16.575 1.00 58.41 88 LYS A C 1
ATOM 689 O O . LYS A 1 88 ? -31.198 -10.783 16.343 1.00 58.41 88 LYS A O 1
#

Sequence (88 aa):
MAMNSIEIRIGAQKQLADSVVLPQAFPLEQGDCRVARRVGEGRPVLDRREIAVTRLQNLFAHIPSEVSLVDELIAERRKEAAREARDK

Secondary structure (DSSP, 8-state):
---------B-TTSPBPTT----TTS---TT--EEEEEETTTEEEEEEHHHHHHHHHHHHTTS-TT--HHHHHHHHHHHHHHHHTT--

pLDDT: mean 81.02, std 13.16, range [38.81, 96.88]